Protein AF-A0A815I8A1-F1 (afdb_monomer)

Secondary structure (DSSP, 8-state):
-HHHHTS-HHHHHHHHHHHHHHHHHHHHHHHHTTHHHHHHHHHHHHHHHHHHHHHHHTTTEEE-S-S-TTS--S-EEEEESSS-HHHHHHHHHHTT----EEETTEEEE----

Solvent-accessible surface area (backbone atoms only — not comparable to full-atom values): 6586 Å² total; per-residue (Å²): 118,73,73,64,75,72,47,57,72,68,60,47,51,52,51,52,48,50,54,51,51,54,49,52,50,53,50,49,52,44,60,75,47,49,60,69,70,67,46,53,59,28,44,50,50,30,52,51,52,51,50,49,44,57,73,77,28,54,91,48,35,48,76,72,49,74,86,51,76,90,81,48,75,41,58,43,36,34,25,58,72,86,56,55,55,64,61,54,46,58,57,37,46,76,72,71,46,84,71,79,45,79,57,94,62,28,46,32,45,61,60,71,130

pLDDT: mean 78.59, std 10.75, range [48.28, 92.38]

InterPro domains:
  IPR015422 Pyridoxal phosphate-dependent transferase, small domain [G3DSA:3.90.1150.10] (11-113)

Foldseek 3Di:
DVVLVPDDPVVNVVVVVVVVVVVVVVVVVCVVVPVVNQQPPLLVVLLVVVVCCVVPPVVFKDWPDDNDSVPDGQKTKIAGDPDALVVVVVVCVVVVNDFDDDDPRITIDRDDD

Radius of gyration: 19.66 Å; Cα contacts (8 Å, |Δi|>4): 104; chains: 1; bounding box: 34×48×43 Å

Nearest PDB structures (foldseek):
  2hzp-assembly1_A-2  TM=7.944E-01  e=7.403E-04  Homo sapiens
  5i90-assembly1_B  TM=8.216E-01  e=5.546E-03  Pseudomonas aeruginosa PAO1
  7tlq-assembly1_B  TM=8.248E-01  e=2.250E-01  Lancefieldella parvula
  6kg1-assembly1_A  TM=7.774E-01  e=4.037E-01  Helicobacter pylori 26695
  7tlr-assembly1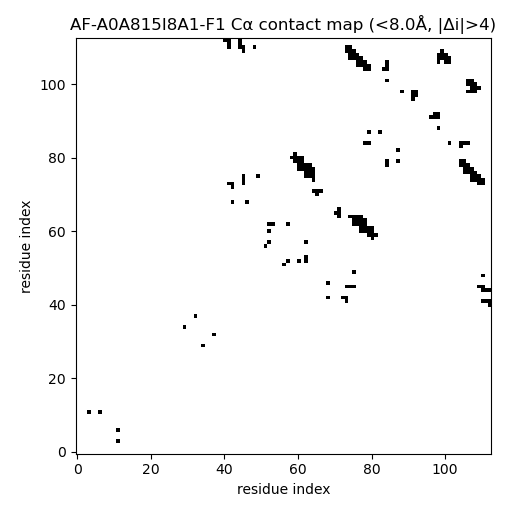_A  TM=8.158E-01  e=4.597E-01  Lancefieldella parvula

Mean predicted aligned error: 10.62 Å

Structure (mmCIF, N/CA/C/O backbone):
data_AF-A0A815I8A1-F1
#
_entry.id   AF-A0A815I8A1-F1
#
loop_
_atom_site.group_PDB
_atom_site.id
_atom_site.type_symbol
_atom_site.label_atom_id
_atom_site.label_alt_id
_atom_site.label_comp_id
_atom_site.label_asym_id
_atom_site.label_entity_id
_atom_site.label_seq_id
_atom_site.pdbx_PDB_ins_code
_atom_site.Cartn_x
_atom_site.Cartn_y
_atom_site.Cartn_z
_atom_site.occupancy
_atom_site.B_iso_or_equiv
_atom_site.auth_seq_id
_atom_site.auth_comp_id
_atom_site.auth_asym_id
_atom_site.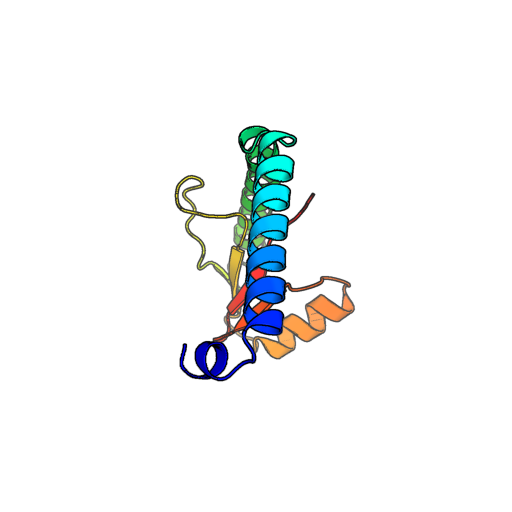auth_atom_id
_atom_site.pdbx_PDB_model_num
ATOM 1 N N . MET A 1 1 ? 2.713 -28.962 -8.884 1.00 53.31 1 MET A N 1
ATOM 2 C CA . MET A 1 1 ? 3.543 -29.606 -9.938 1.00 53.31 1 MET A CA 1
ATOM 3 C C . MET A 1 1 ? 2.897 -30.822 -10.615 1.00 53.31 1 MET A C 1
ATOM 5 O O . MET A 1 1 ? 3.268 -31.097 -11.751 1.00 53.31 1 MET A O 1
ATOM 9 N N . GLN A 1 2 ? 1.950 -31.542 -9.992 1.00 48.28 2 GLN A N 1
ATOM 10 C CA . GLN A 1 2 ? 1.308 -32.716 -10.619 1.00 48.28 2 GLN A CA 1
ATOM 11 C C . GLN A 1 2 ? 0.519 -32.379 -11.903 1.00 48.28 2 GLN A C 1
ATOM 13 O O . GLN A 1 2 ? 0.614 -33.121 -12.875 1.00 48.28 2 GLN A O 1
ATOM 18 N N . CYS A 1 3 ? -0.136 -31.214 -11.978 1.00 56.34 3 CYS A N 1
ATOM 19 C CA . CYS A 1 3 ? -0.921 -30.814 -13.156 1.00 56.34 3 CYS A CA 1
ATOM 20 C C . CYS A 1 3 ? -0.078 -30.494 -14.409 1.00 56.34 3 CYS A C 1
ATOM 22 O O . CYS A 1 3 ? -0.538 -30.710 -15.522 1.00 56.34 3 CYS A O 1
ATOM 24 N N . TYR A 1 4 ? 1.173 -30.037 -14.260 1.00 57.28 4 TYR A N 1
ATOM 25 C CA . TYR A 1 4 ? 2.042 -29.714 -15.406 1.00 57.28 4 TYR A CA 1
ATOM 26 C C . TYR A 1 4 ? 2.550 -30.974 -16.118 1.00 57.28 4 TYR A C 1
ATOM 28 O O . TYR A 1 4 ? 2.641 -31.009 -17.341 1.00 57.28 4 TYR A O 1
ATOM 36 N N . ARG A 1 5 ? 2.843 -32.042 -15.361 1.00 64.50 5 ARG A N 1
ATOM 37 C CA . ARG A 1 5 ? 3.311 -33.323 -15.919 1.00 64.50 5 ARG A CA 1
ATOM 38 C C . ARG A 1 5 ? 2.209 -34.099 -16.649 1.00 64.50 5 ARG A C 1
ATOM 40 O O . ARG A 1 5 ? 2.537 -34.933 -17.485 1.00 64.50 5 ARG A O 1
ATOM 47 N N . ALA A 1 6 ? 0.940 -33.794 -16.378 1.00 72.06 6 ALA A N 1
ATOM 48 C CA . ALA A 1 6 ? -0.214 -34.408 -17.036 1.00 72.06 6 ALA A CA 1
ATOM 49 C C . ALA A 1 6 ? -0.513 -33.831 -18.438 1.00 72.06 6 ALA A C 1
ATOM 51 O O . ALA A 1 6 ? -1.246 -34.447 -19.205 1.00 72.06 6 ALA A O 1
ATOM 52 N N . LEU A 1 7 ? 0.060 -32.676 -18.800 1.00 71.12 7 LEU A N 1
ATOM 53 C CA . LEU A 1 7 ? -0.207 -32.024 -20.087 1.00 71.12 7 LEU A CA 1
ATOM 54 C C . LEU A 1 7 ? 0.558 -32.682 -21.250 1.00 71.12 7 LEU A C 1
ATOM 56 O O . LEU A 1 7 ? 1.706 -33.091 -21.060 1.00 71.12 7 LEU A O 1
ATOM 60 N N . PRO A 1 8 ? -0.004 -32.725 -22.472 1.00 81.75 8 PRO A N 1
ATOM 61 C CA . PRO A 1 8 ? 0.700 -33.155 -23.679 1.00 81.75 8 PRO A CA 1
ATOM 62 C C . PRO A 1 8 ? 2.034 -32.419 -23.879 1.00 81.75 8 PRO A C 1
ATOM 64 O O . PRO A 1 8 ? 2.152 -31.220 -23.622 1.00 81.75 8 PRO A O 1
ATOM 67 N N . HIS A 1 9 ? 3.048 -33.119 -24.400 1.00 77.25 9 HIS A N 1
ATOM 68 C CA . HIS A 1 9 ? 4.413 -32.590 -24.552 1.00 77.25 9 HIS A CA 1
ATOM 69 C C . HIS A 1 9 ? 4.482 -31.246 -25.307 1.00 77.25 9 HIS A C 1
ATOM 71 O O . HIS A 1 9 ? 5.276 -30.379 -24.943 1.00 77.25 9 HIS A O 1
ATOM 77 N N . LYS A 1 10 ? 3.623 -31.046 -26.317 1.00 77.56 10 LYS A N 1
ATOM 78 C CA . LYS A 1 10 ? 3.532 -29.799 -27.094 1.00 77.56 10 LYS A CA 1
ATOM 79 C C . LYS A 1 10 ? 3.080 -28.604 -26.239 1.00 77.56 10 LYS A C 1
ATOM 81 O O . LYS A 1 10 ? 3.757 -27.583 -26.236 1.00 77.56 10 LYS A O 1
ATOM 86 N N . GLN A 1 11 ? 2.023 -28.772 -25.442 1.00 71.00 11 GLN A N 1
ATOM 87 C CA . GLN A 1 11 ? 1.506 -27.727 -24.545 1.00 71.00 11 GLN A CA 1
ATOM 88 C C . GLN A 1 11 ? 2.500 -27.380 -23.429 1.00 71.00 11 GLN A C 1
ATOM 90 O O . GLN A 1 11 ? 2.650 -26.216 -23.072 1.00 71.00 11 GLN A O 1
ATOM 95 N N . ARG A 1 12 ? 3.250 -28.365 -22.914 1.00 73.25 12 ARG A N 1
ATOM 96 C CA . ARG A 1 12 ? 4.330 -28.100 -21.943 1.00 73.25 12 ARG A CA 1
ATOM 97 C C . ARG A 1 12 ? 5.438 -27.228 -22.534 1.00 73.25 12 ARG A C 1
ATOM 99 O O . ARG A 1 12 ? 5.907 -26.312 -21.868 1.00 73.25 12 ARG A O 1
ATOM 106 N N . ARG A 1 13 ? 5.841 -27.488 -23.784 1.00 70.69 13 ARG A N 1
ATOM 107 C CA . ARG A 1 13 ? 6.827 -26.661 -24.500 1.00 70.69 13 ARG A CA 1
ATOM 108 C C . ARG A 1 13 ? 6.321 -25.243 -24.747 1.00 70.69 13 ARG A C 1
ATOM 110 O O . ARG A 1 13 ? 7.082 -24.309 -24.547 1.00 70.69 13 ARG A O 1
ATOM 117 N N . GLU A 1 14 ? 5.063 -25.080 -25.142 1.00 70.25 14 GLU A N 1
ATOM 118 C CA . GLU A 1 14 ? 4.458 -23.756 -25.339 1.00 70.25 14 GLU A CA 1
ATOM 119 C C . GLU A 1 14 ? 4.426 -22.953 -24.032 1.00 70.25 14 GLU A C 1
ATOM 121 O O . GLU A 1 14 ? 4.886 -21.818 -24.015 1.00 70.25 14 GLU A O 1
ATOM 126 N N . ILE A 1 15 ? 4.007 -23.559 -22.915 1.00 66.69 15 ILE A N 1
ATOM 127 C CA . ILE A 1 15 ? 4.026 -22.908 -21.594 1.00 66.69 15 ILE A CA 1
ATOM 128 C C . ILE A 1 15 ? 5.457 -22.535 -21.184 1.00 66.69 15 ILE A C 1
ATOM 130 O O . ILE A 1 15 ? 5.695 -21.406 -20.763 1.00 66.69 15 ILE A O 1
ATOM 134 N N . ALA A 1 16 ? 6.419 -23.451 -21.329 1.00 67.50 16 ALA A N 1
ATOM 135 C CA . ALA A 1 16 ? 7.820 -23.181 -21.003 1.00 67.50 16 ALA A CA 1
ATOM 136 C C . ALA A 1 16 ? 8.406 -22.043 -21.856 1.00 67.50 16 ALA A C 1
ATOM 138 O O . ALA A 1 16 ? 9.104 -21.179 -21.327 1.00 67.50 16 ALA A O 1
ATOM 139 N N . ASN A 1 17 ? 8.074 -22.004 -23.148 1.00 70.31 17 ASN A N 1
ATOM 140 C CA . ASN A 1 17 ? 8.480 -20.933 -24.053 1.00 70.31 17 ASN A CA 1
ATOM 141 C C . ASN A 1 17 ? 7.836 -19.596 -23.666 1.00 70.31 17 ASN A C 1
ATOM 143 O O . ASN A 1 17 ? 8.533 -18.587 -23.644 1.00 70.31 17 ASN A O 1
ATOM 147 N N . THR A 1 18 ? 6.552 -19.578 -23.296 1.00 71.25 18 THR A N 1
ATOM 148 C CA . THR A 1 18 ? 5.879 -18.369 -22.800 1.00 71.25 18 THR A CA 1
ATOM 149 C C . THR A 1 18 ? 6.550 -17.848 -21.532 1.00 71.25 18 THR A C 1
ATOM 151 O O . THR A 1 18 ? 6.887 -16.671 -21.484 1.00 71.25 18 THR A O 1
ATOM 154 N N . PHE A 1 19 ? 6.830 -18.712 -20.548 1.00 65.94 19 PHE A N 1
ATOM 155 C CA . PHE A 1 19 ? 7.547 -18.327 -19.324 1.00 65.94 19 PHE A CA 1
ATOM 156 C C . PHE A 1 19 ? 8.944 -17.767 -19.616 1.00 65.94 19 PHE A C 1
ATOM 158 O O . PHE A 1 19 ? 9.352 -16.763 -19.026 1.00 65.94 19 PHE A O 1
ATOM 165 N N . TYR A 1 20 ? 9.676 -18.394 -20.537 1.00 70.38 20 TYR A N 1
ATOM 166 C CA . TYR A 1 20 ? 10.997 -17.939 -20.959 1.00 70.38 20 TYR A CA 1
ATOM 167 C C . TYR A 1 20 ? 10.931 -16.555 -21.622 1.00 70.38 20 TYR A C 1
ATOM 169 O O . TYR A 1 20 ? 11.663 -15.649 -21.227 1.00 70.38 20 TYR A O 1
ATOM 177 N N . ILE A 1 21 ? 9.989 -16.354 -22.548 1.00 68.31 21 ILE A N 1
ATOM 178 C CA . ILE A 1 21 ? 9.768 -15.075 -23.233 1.00 68.31 21 ILE A CA 1
ATOM 179 C C . ILE A 1 21 ? 9.353 -13.985 -22.238 1.00 68.31 21 ILE A C 1
ATOM 181 O O . ILE A 1 21 ? 9.942 -12.907 -22.246 1.00 68.31 21 ILE A O 1
ATOM 185 N N . THR A 1 22 ? 8.408 -14.255 -21.329 1.00 65.31 22 THR A N 1
ATOM 186 C CA . THR A 1 22 ? 8.001 -13.278 -20.304 1.00 65.31 22 THR A CA 1
ATOM 187 C C . THR A 1 22 ? 9.155 -12.907 -19.377 1.00 65.31 22 THR A C 1
ATOM 189 O O . THR A 1 22 ? 9.279 -11.749 -18.992 1.00 65.31 22 THR A O 1
ATOM 192 N N . THR A 1 23 ? 10.035 -13.861 -19.056 1.00 67.31 23 THR A N 1
ATOM 193 C CA . THR A 1 23 ? 11.211 -13.609 -18.209 1.00 67.31 23 THR A CA 1
ATOM 194 C C . THR A 1 23 ? 12.226 -12.721 -18.928 1.00 67.31 23 THR A C 1
ATOM 196 O O . THR A 1 23 ? 12.714 -11.759 -18.343 1.00 67.31 23 THR A O 1
ATOM 199 N N . ILE A 1 24 ? 12.498 -12.981 -20.212 1.00 72.31 24 ILE A N 1
ATOM 200 C CA . ILE A 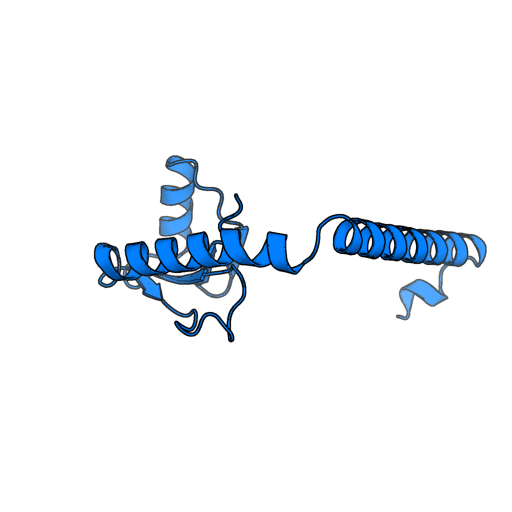1 24 ? 13.385 -12.143 -21.032 1.00 72.31 24 ILE A CA 1
ATOM 201 C C . ILE A 1 24 ? 12.836 -10.724 -21.159 1.00 72.31 24 ILE A C 1
ATOM 203 O O . ILE A 1 24 ? 13.598 -9.773 -20.998 1.00 72.31 24 ILE A O 1
ATOM 207 N N . ILE A 1 25 ? 11.532 -10.575 -21.412 1.00 70.62 25 ILE A N 1
ATOM 208 C CA . ILE A 1 25 ? 10.875 -9.266 -21.506 1.00 70.62 25 ILE A CA 1
ATOM 209 C C . ILE A 1 25 ? 10.999 -8.510 -20.177 1.00 70.62 25 ILE A C 1
ATOM 211 O O . ILE A 1 25 ? 11.383 -7.345 -20.181 1.00 70.62 25 ILE A O 1
ATOM 215 N N . LEU A 1 26 ? 10.744 -9.166 -19.040 1.00 65.19 26 LEU A N 1
ATOM 216 C CA . LEU A 1 26 ? 10.888 -8.554 -17.714 1.00 65.19 26 LEU A CA 1
ATOM 217 C C . LEU A 1 26 ? 12.325 -8.095 -17.434 1.00 65.19 26 LEU A C 1
ATOM 219 O O . LEU A 1 26 ? 12.515 -6.997 -16.912 1.00 65.19 26 LEU A O 1
ATOM 223 N N . ILE A 1 27 ? 13.326 -8.898 -17.807 1.00 71.94 27 ILE A N 1
ATOM 224 C CA . ILE A 1 27 ? 14.743 -8.527 -17.686 1.00 71.94 27 ILE A CA 1
ATOM 225 C C . ILE A 1 27 ? 15.050 -7.319 -18.576 1.00 71.94 27 ILE A C 1
ATOM 227 O O . ILE A 1 27 ? 15.583 -6.334 -18.079 1.00 71.94 27 ILE A O 1
ATOM 231 N N . HIS A 1 28 ? 14.640 -7.335 -19.847 1.00 67.56 28 HIS A N 1
ATOM 232 C CA . HIS A 1 28 ? 14.907 -6.233 -20.778 1.00 67.56 28 HIS A CA 1
ATOM 233 C C . HIS A 1 28 ? 14.220 -4.931 -20.360 1.00 67.56 28 HIS A C 1
ATOM 235 O O . HIS A 1 28 ? 14.827 -3.871 -20.456 1.00 67.56 28 HIS A O 1
ATOM 241 N N . ILE A 1 29 ? 12.983 -4.988 -19.858 1.00 63.56 29 ILE A N 1
ATOM 242 C CA . ILE A 1 29 ? 12.293 -3.811 -19.311 1.00 63.56 29 ILE A CA 1
ATOM 243 C C . ILE A 1 29 ? 13.040 -3.291 -18.074 1.00 63.56 29 ILE A C 1
ATOM 245 O O . ILE A 1 29 ? 13.243 -2.087 -17.944 1.00 63.56 29 ILE A O 1
ATOM 249 N N . SER A 1 30 ? 13.500 -4.187 -17.197 1.00 61.41 30 SER A N 1
ATOM 250 C CA . SER A 1 30 ? 14.261 -3.828 -15.990 1.00 61.41 30 SER A CA 1
ATOM 251 C C . SER A 1 30 ? 15.661 -3.275 -16.290 1.00 61.41 30 SER A C 1
ATOM 253 O O . SER A 1 30 ? 16.193 -2.489 -15.512 1.00 61.41 30 SER A O 1
ATOM 255 N N . GLU A 1 31 ? 16.286 -3.689 -17.392 1.00 67.31 31 GLU A N 1
ATOM 256 C CA . GLU A 1 31 ? 17.579 -3.167 -17.847 1.00 67.31 31 GLU A CA 1
ATOM 257 C C . GLU A 1 31 ? 17.423 -1.835 -18.587 1.00 67.31 31 GLU A C 1
ATOM 259 O O . GLU A 1 31 ? 18.191 -0.901 -18.344 1.00 67.31 31 GLU A O 1
ATOM 264 N N . ALA A 1 32 ? 16.410 -1.730 -19.455 1.00 59.28 32 ALA A N 1
ATOM 265 C CA . ALA A 1 32 ? 16.082 -0.508 -20.185 1.00 59.28 32 ALA A CA 1
ATOM 266 C C . ALA A 1 32 ? 15.682 0.619 -19.229 1.00 59.28 32 ALA A C 1
ATOM 268 O O . ALA A 1 32 ? 16.077 1.770 -19.417 1.00 59.28 32 ALA A O 1
ATOM 269 N N . ILE A 1 33 ? 14.943 0.280 -18.173 1.00 60.16 33 ILE A N 1
ATOM 270 C CA . ILE A 1 33 ? 14.604 1.204 -17.107 1.00 60.16 33 ILE A CA 1
ATOM 271 C C . ILE A 1 33 ? 15.526 0.916 -15.927 1.00 60.16 33 ILE A C 1
ATOM 273 O O . ILE A 1 33 ? 15.196 0.103 -15.070 1.00 60.16 33 ILE A O 1
ATOM 277 N N . ARG A 1 34 ? 16.692 1.575 -15.870 1.00 61.31 34 ARG A N 1
ATOM 278 C CA . ARG A 1 34 ? 17.653 1.420 -14.763 1.00 61.31 34 ARG A CA 1
ATOM 279 C C . ARG A 1 34 ? 16.911 1.350 -13.425 1.00 61.31 34 ARG A C 1
ATOM 281 O O . ARG A 1 34 ? 16.358 2.350 -12.975 1.00 61.31 34 ARG A O 1
ATOM 288 N N . LEU A 1 35 ? 16.944 0.188 -12.769 1.00 58.44 35 LEU A N 1
ATOM 289 C CA . LEU A 1 35 ? 16.198 -0.098 -11.531 1.00 58.44 35 LEU A CA 1
ATOM 290 C C . LEU A 1 35 ? 16.389 0.961 -10.431 1.00 58.44 35 LEU A C 1
ATOM 292 O O . LEU A 1 35 ? 15.500 1.187 -9.617 1.00 58.44 35 LEU A O 1
ATOM 296 N N . TYR A 1 36 ? 17.536 1.642 -10.423 1.00 56.47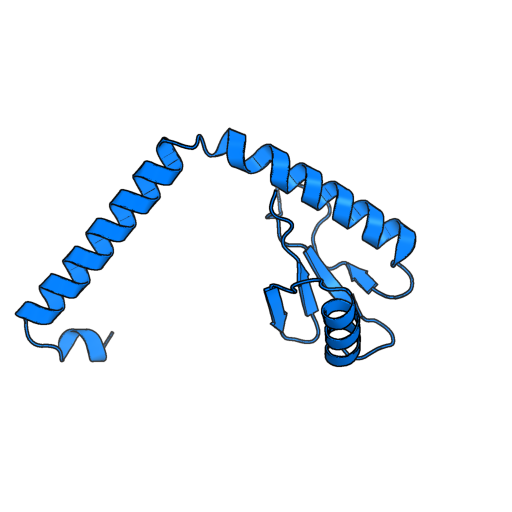 36 TYR A N 1
ATOM 297 C CA . TYR A 1 36 ? 17.817 2.759 -9.522 1.00 56.47 36 TYR A CA 1
ATOM 298 C C . TYR A 1 36 ? 16.940 3.993 -9.776 1.00 56.47 36 TYR A C 1
ATOM 300 O O . TYR A 1 36 ? 16.496 4.614 -8.814 1.00 56.47 36 TYR A O 1
ATOM 308 N N . GLN A 1 37 ? 16.663 4.325 -11.039 1.00 60.62 37 GLN A N 1
ATOM 309 C CA . GLN A 1 37 ? 15.803 5.451 -11.420 1.00 60.62 37 GLN A CA 1
ATOM 310 C C . GLN A 1 37 ? 14.330 5.157 -11.102 1.00 60.62 37 GLN A C 1
ATOM 312 O O . GLN A 1 37 ? 13.624 6.038 -10.628 1.00 60.62 37 GLN A O 1
ATOM 317 N N . LEU A 1 38 ? 13.894 3.898 -11.244 1.00 60.72 38 LEU A N 1
ATOM 318 C CA . LEU A 1 38 ? 12.552 3.466 -10.825 1.00 60.72 38 LEU A CA 1
ATOM 319 C C . LEU A 1 38 ? 12.353 3.456 -9.315 1.00 60.72 38 LEU A C 1
ATOM 321 O O . LEU A 1 38 ? 11.218 3.491 -8.854 1.00 60.72 38 LEU A O 1
ATOM 325 N N . ARG A 1 39 ? 13.425 3.334 -8.528 1.00 67.50 39 ARG A N 1
ATOM 326 C CA . ARG A 1 39 ? 13.298 3.148 -7.082 1.00 67.50 39 ARG A CA 1
ATOM 327 C C . ARG A 1 39 ? 13.215 4.472 -6.329 1.00 67.50 39 ARG A C 1
ATOM 329 O O . ARG A 1 39 ? 12.556 4.519 -5.295 1.00 67.50 39 ARG A O 1
ATOM 336 N N . SER A 1 40 ? 13.856 5.538 -6.811 1.00 73.31 40 SER A N 1
ATOM 337 C CA . SER A 1 40 ? 13.937 6.801 -6.068 1.00 73.31 40 SER A CA 1
ATOM 338 C C . SER A 1 40 ? 12.593 7.521 -5.948 1.00 73.31 40 SER A C 1
ATOM 340 O O . SER A 1 40 ? 12.224 7.910 -4.843 1.00 73.31 40 SER A O 1
ATOM 342 N N . GLU A 1 41 ? 11.836 7.668 -7.038 1.00 77.81 41 GLU A N 1
ATOM 343 C CA . GLU A 1 41 ? 10.586 8.447 -7.020 1.00 77.81 41 GLU A CA 1
ATOM 344 C C . GLU A 1 41 ? 9.470 7.769 -6.210 1.00 77.81 41 GLU A C 1
ATOM 346 O O . GLU A 1 41 ? 8.930 8.404 -5.298 1.00 77.81 41 GLU A O 1
ATOM 351 N N . PRO A 1 42 ? 9.169 6.471 -6.411 1.00 82.12 42 PRO A N 1
ATOM 352 C CA . PRO A 1 42 ? 8.150 5.794 -5.621 1.00 82.12 42 PRO A CA 1
ATOM 353 C C . PRO A 1 42 ? 8.524 5.702 -4.140 1.00 82.12 42 PRO A C 1
ATOM 355 O O . PRO A 1 42 ? 7.642 5.777 -3.289 1.00 82.12 42 PRO A O 1
ATOM 358 N N . LEU A 1 43 ? 9.813 5.586 -3.790 1.00 83.38 43 LEU A N 1
ATOM 359 C CA . LEU A 1 43 ? 10.244 5.611 -2.387 1.00 83.38 43 LEU A CA 1
ATOM 360 C C . LEU A 1 43 ? 10.010 6.974 -1.729 1.00 83.38 43 LEU A C 1
ATOM 362 O O . LEU A 1 43 ? 9.591 7.007 -0.569 1.00 83.38 43 LEU A O 1
ATOM 366 N N . ILE A 1 44 ? 10.260 8.075 -2.445 1.00 84.12 44 ILE A N 1
ATOM 367 C CA . ILE A 1 44 ? 9.983 9.435 -1.959 1.00 84.12 44 ILE A CA 1
ATOM 368 C C . ILE A 1 44 ? 8.476 9.623 -1.767 1.00 84.12 44 ILE A C 1
ATOM 370 O O . ILE A 1 44 ? 8.054 10.057 -0.695 1.00 84.12 44 ILE A O 1
ATOM 374 N N . LEU A 1 45 ? 7.660 9.228 -2.750 1.00 84.12 45 LEU A N 1
ATOM 375 C CA . LEU A 1 45 ? 6.197 9.269 -2.645 1.00 84.12 45 LEU A CA 1
ATOM 376 C C . LEU A 1 45 ? 5.690 8.419 -1.476 1.00 84.12 45 LEU A C 1
ATOM 378 O O . LEU A 1 45 ? 4.853 8.870 -0.697 1.00 84.12 45 LEU A O 1
ATOM 382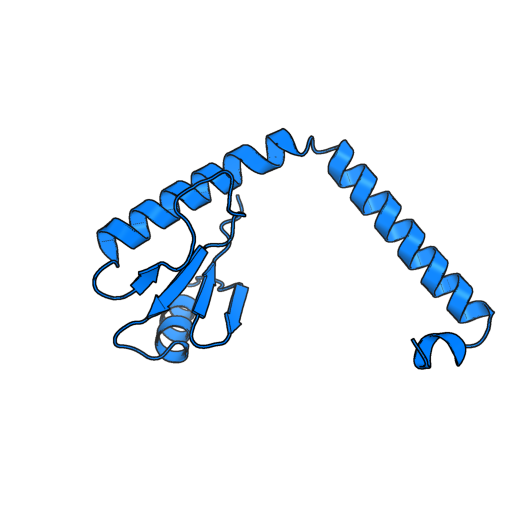 N N . THR A 1 46 ? 6.250 7.224 -1.296 1.00 88.12 46 THR A N 1
ATOM 383 C CA . THR A 1 46 ? 5.939 6.341 -0.163 1.00 88.12 46 THR A CA 1
ATOM 384 C C . THR A 1 46 ? 6.308 7.003 1.164 1.00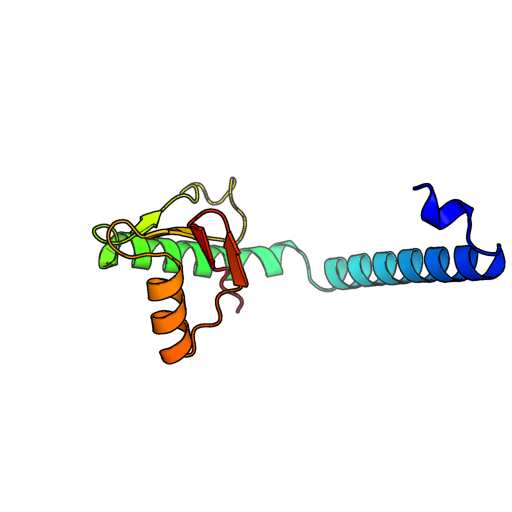 88.12 46 THR A C 1
ATOM 386 O O . THR A 1 46 ? 5.506 7.014 2.093 1.00 88.12 46 THR A O 1
ATOM 389 N N . GLN A 1 47 ? 7.495 7.608 1.270 1.00 86.69 47 GLN A N 1
ATOM 390 C CA . GLN A 1 47 ? 7.913 8.323 2.480 1.00 86.69 47 GLN A CA 1
ATOM 391 C C . GLN A 1 47 ? 6.979 9.499 2.790 1.00 86.69 47 GLN A C 1
ATOM 393 O O . GLN A 1 47 ? 6.626 9.715 3.951 1.00 86.69 47 GLN A O 1
ATOM 398 N N . TYR A 1 48 ? 6.576 10.248 1.764 1.00 86.50 48 TYR A N 1
ATOM 399 C CA . TYR A 1 48 ? 5.663 11.374 1.905 1.00 86.50 48 TYR A CA 1
ATOM 400 C C . TYR A 1 48 ? 4.266 10.920 2.339 1.00 86.50 48 TYR A C 1
ATOM 402 O O . TYR A 1 48 ? 3.728 11.444 3.313 1.00 86.50 48 TYR A O 1
ATOM 410 N N . LEU A 1 49 ? 3.709 9.893 1.695 1.00 86.19 49 LEU A N 1
ATOM 411 C CA . LEU A 1 49 ? 2.421 9.319 2.076 1.00 86.19 49 LEU A CA 1
ATOM 412 C C . LEU A 1 49 ? 2.457 8.790 3.517 1.00 86.19 49 LEU A C 1
ATOM 414 O O . LEU A 1 49 ? 1.547 9.058 4.299 1.00 86.19 49 LEU A O 1
ATOM 418 N N . GLN A 1 50 ? 3.542 8.122 3.910 1.00 86.56 50 GLN A N 1
ATOM 419 C CA . GLN A 1 50 ? 3.729 7.653 5.281 1.00 86.56 50 GLN A CA 1
ATOM 420 C C . GLN A 1 50 ? 3.779 8.809 6.291 1.00 86.56 50 GLN A C 1
ATOM 422 O O . GLN A 1 50 ? 3.184 8.706 7.364 1.00 86.56 50 GLN A O 1
ATOM 427 N N . TYR A 1 51 ? 4.444 9.917 5.949 1.00 88.12 51 TYR A N 1
ATOM 428 C CA . TYR A 1 51 ? 4.446 11.136 6.760 1.00 88.12 51 TYR A CA 1
ATOM 429 C C . TYR A 1 51 ? 3.034 11.725 6.910 1.00 88.12 51 TYR A C 1
ATOM 431 O O . TYR A 1 51 ? 2.631 12.057 8.025 1.00 88.12 51 TYR A O 1
ATOM 439 N N . VAL A 1 52 ? 2.263 11.816 5.821 1.00 85.69 52 VAL A N 1
ATOM 440 C CA . VAL A 1 52 ? 0.886 12.339 5.848 1.00 85.69 52 VAL A CA 1
ATOM 441 C C . VAL A 1 52 ? -0.021 11.455 6.704 1.00 85.69 52 VAL A C 1
ATOM 443 O O . VAL A 1 52 ? -0.714 11.980 7.573 1.00 85.69 52 VAL A O 1
ATOM 446 N N . ILE A 1 53 ? 0.036 10.129 6.535 1.00 85.25 53 ILE A N 1
ATOM 447 C CA . ILE A 1 53 ? -0.733 9.170 7.346 1.00 85.25 53 ILE A CA 1
ATOM 448 C C . ILE A 1 53 ? -0.362 9.298 8.827 1.00 85.25 53 ILE A C 1
ATOM 450 O O . ILE A 1 53 ? -1.244 9.376 9.678 1.00 85.25 53 ILE A O 1
ATOM 454 N N . ALA A 1 54 ? 0.930 9.372 9.160 1.00 86.12 54 ALA A N 1
ATOM 455 C CA . ALA A 1 54 ? 1.364 9.533 10.547 1.00 86.12 54 ALA A CA 1
ATOM 456 C C . ALA A 1 54 ? 0.884 10.863 11.157 1.00 86.12 54 ALA A C 1
ATOM 458 O O . ALA A 1 54 ? 0.485 10.907 12.321 1.00 86.12 54 ALA A O 1
ATOM 459 N N . LYS A 1 55 ? 0.891 11.945 10.373 1.00 86.38 55 LYS A N 1
ATOM 460 C CA . LYS A 1 55 ? 0.496 13.278 10.837 1.00 86.38 55 LYS A CA 1
ATOM 461 C C . LYS A 1 55 ? -1.016 13.433 10.993 1.00 86.38 55 LYS A C 1
ATOM 463 O O . LYS A 1 55 ? -1.455 14.001 11.984 1.00 86.38 55 LYS A O 1
ATOM 468 N N . GLN A 1 56 ? -1.791 12.966 10.017 1.00 86.12 56 GLN A N 1
ATOM 469 C CA . GLN A 1 56 ? -3.232 13.228 9.929 1.00 86.12 56 GLN A CA 1
ATOM 470 C C . GLN A 1 56 ? -4.083 12.078 10.466 1.00 86.12 56 GLN A C 1
ATOM 472 O O . GLN A 1 56 ? -5.209 12.292 10.897 1.00 86.12 56 GLN A O 1
ATOM 477 N N . CYS A 1 57 ? -3.555 10.854 10.446 1.00 84.56 57 CYS A N 1
ATOM 478 C CA . CYS A 1 57 ? -4.336 9.648 10.697 1.00 84.56 57 CYS A CA 1
ATOM 479 C C . CYS A 1 57 ? -3.790 8.804 11.853 1.00 84.56 57 CYS A C 1
ATOM 481 O O . CYS A 1 57 ? -4.290 7.706 12.056 1.00 84.56 57 CYS A O 1
ATOM 483 N N . SER A 1 58 ? -2.812 9.265 12.641 1.00 83.31 58 SER A N 1
ATOM 484 C CA . SER A 1 58 ? -2.255 8.472 13.759 1.00 83.31 58 SER A CA 1
ATOM 485 C C . SER A 1 58 ? -3.293 8.065 14.813 1.00 83.31 58 SER A C 1
ATOM 487 O O . SER A 1 58 ? -3.142 7.022 15.456 1.00 83.31 58 SER A O 1
ATOM 489 N N . GLY A 1 59 ? -4.365 8.845 14.974 1.00 84.69 59 GLY A N 1
ATOM 490 C CA . GLY A 1 59 ? -5.506 8.504 15.830 1.00 84.69 59 GLY A CA 1
ATOM 491 C C . GLY A 1 59 ? -6.401 7.398 15.262 1.00 84.69 59 GLY A C 1
ATOM 492 O O . GLY A 1 59 ? -6.957 6.626 16.030 1.00 84.69 59 GLY A O 1
ATOM 493 N N . THR A 1 60 ? -6.469 7.256 13.937 1.00 86.50 60 THR A N 1
ATOM 494 C CA . THR A 1 60 ? -7.475 6.432 13.237 1.00 86.50 60 THR A CA 1
ATOM 495 C C . THR A 1 60 ? -6.870 5.204 12.548 1.00 86.50 60 THR A C 1
ATOM 497 O O . THR A 1 60 ? -7.520 4.167 12.435 1.00 86.50 60 THR A O 1
ATOM 500 N N . LEU A 1 61 ? -5.608 5.294 12.122 1.00 87.94 61 LEU A N 1
ATOM 501 C CA . LEU A 1 61 ? -4.841 4.260 11.434 1.00 87.94 61 LEU A CA 1
ATOM 502 C C . LEU A 1 61 ? -3.579 3.919 12.238 1.00 87.94 61 LEU A C 1
ATOM 504 O O . LEU A 1 61 ? -2.806 4.788 12.642 1.00 87.94 61 LEU A O 1
ATOM 508 N N . ALA A 1 62 ? -3.344 2.630 12.454 1.00 90.38 62 ALA A N 1
ATOM 509 C CA . ALA A 1 62 ? -2.063 2.100 12.895 1.00 90.38 62 ALA A CA 1
ATOM 510 C C . ALA A 1 62 ? -1.196 1.796 11.667 1.00 90.38 62 ALA A C 1
ATOM 512 O O . ALA A 1 62 ? -1.582 0.995 10.815 1.00 90.38 62 ALA A O 1
ATOM 513 N N . ASN A 1 63 ? -0.024 2.422 11.575 1.00 88.06 63 ASN A N 1
ATOM 514 C CA . ASN A 1 63 ? 0.935 2.129 10.515 1.00 88.06 63 ASN A CA 1
ATOM 515 C C . ASN A 1 63 ? 1.741 0.870 10.864 1.00 88.06 63 ASN A C 1
ATOM 517 O O . ASN A 1 63 ? 2.331 0.794 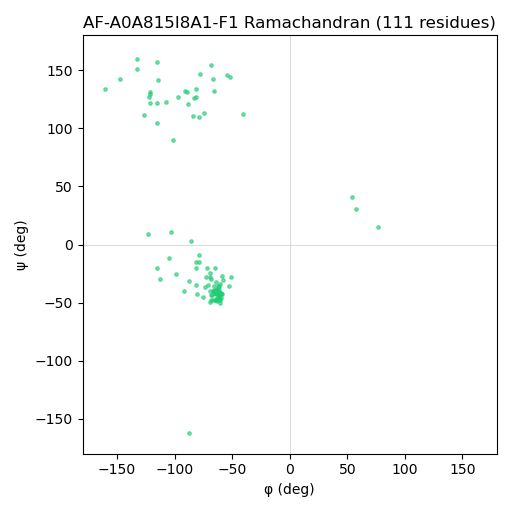11.940 1.00 88.06 63 ASN A O 1
ATOM 521 N N . LEU A 1 64 ? 1.763 -0.101 9.951 1.00 89.25 64 LEU A N 1
ATOM 522 C CA . LEU A 1 64 ? 2.469 -1.374 10.105 1.00 89.25 64 LEU A CA 1
ATOM 523 C C . LEU A 1 64 ? 3.757 -1.439 9.270 1.00 89.25 64 LEU A C 1
ATOM 525 O O . LEU A 1 64 ? 4.560 -2.351 9.449 1.00 89.25 64 LEU A O 1
ATOM 529 N N . THR A 1 65 ? 3.967 -0.494 8.351 1.00 89.56 65 THR A N 1
ATOM 530 C CA . THR A 1 65 ? 5.175 -0.439 7.522 1.00 89.56 65 THR A CA 1
ATOM 531 C C . THR A 1 65 ? 6.325 0.212 8.289 1.00 89.56 65 THR A C 1
ATOM 533 O O . THR A 1 65 ? 6.165 1.279 8.885 1.00 89.56 65 THR A O 1
ATOM 536 N N . THR A 1 66 ? 7.510 -0.406 8.229 1.00 86.56 66 THR A N 1
ATOM 537 C CA . THR A 1 66 ? 8.744 0.150 8.809 1.00 86.56 66 THR A CA 1
ATOM 538 C C . THR A 1 66 ? 9.039 1.561 8.285 1.00 86.56 66 THR A C 1
ATOM 540 O O . THR A 1 66 ? 8.733 1.913 7.142 1.00 86.56 66 THR A O 1
ATOM 543 N N . THR A 1 67 ? 9.619 2.406 9.132 1.00 83.50 67 THR A N 1
ATOM 544 C CA . THR A 1 67 ? 10.047 3.759 8.755 1.00 83.50 67 THR A CA 1
ATOM 545 C C . THR A 1 67 ? 11.403 3.767 8.057 1.00 83.50 67 THR A C 1
ATOM 547 O O . THR A 1 67 ? 11.740 4.775 7.443 1.00 83.50 67 THR A O 1
ATOM 550 N N . ASP A 1 68 ? 12.163 2.670 8.130 1.00 85.50 68 ASP A N 1
ATOM 551 C CA . ASP A 1 68 ? 13.448 2.536 7.445 1.00 85.50 68 ASP A CA 1
ATOM 552 C C . ASP A 1 68 ? 13.225 2.319 5.931 1.00 85.50 68 ASP A C 1
ATOM 554 O O . ASP A 1 68 ? 12.703 1.271 5.532 1.00 85.50 68 ASP A O 1
ATOM 558 N N . PRO A 1 69 ? 13.618 3.277 5.065 1.00 79.69 69 PRO A N 1
ATOM 559 C CA . PRO A 1 69 ? 13.431 3.174 3.620 1.00 79.69 69 PRO A CA 1
ATOM 560 C C . PRO A 1 69 ? 14.234 2.031 2.978 1.00 79.69 69 PRO A C 1
ATOM 562 O O . PRO A 1 69 ? 13.879 1.586 1.886 1.00 79.69 69 PRO A O 1
ATOM 565 N N . PHE A 1 70 ? 15.287 1.528 3.631 1.00 82.62 70 PHE A N 1
ATOM 566 C CA . PHE A 1 70 ? 16.078 0.401 3.132 1.00 82.62 70 PHE A CA 1
ATOM 567 C C . PHE A 1 70 ? 15.431 -0.955 3.430 1.00 82.62 70 PHE A C 1
ATOM 569 O O . PHE A 1 70 ? 15.721 -1.933 2.740 1.00 82.62 70 PHE A O 1
ATOM 576 N N . GLN A 1 71 ? 14.524 -1.010 4.408 1.00 84.19 71 GLN A N 1
ATOM 577 C CA . GLN A 1 71 ? 13.837 -2.231 4.841 1.00 84.19 71 GLN A CA 1
ATOM 578 C C . GLN A 1 71 ? 12.393 -2.335 4.333 1.00 84.19 71 GLN A C 1
ATOM 580 O O . GLN A 1 71 ?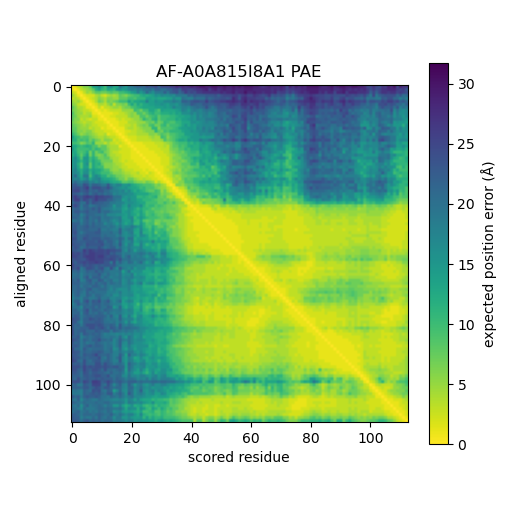 11.642 -3.205 4.775 1.00 84.19 71 GLN A O 1
ATOM 585 N N . ARG A 1 72 ? 11.977 -1.468 3.403 1.00 82.25 72 ARG A N 1
ATOM 586 C CA . ARG A 1 72 ? 10.620 -1.483 2.840 1.00 82.25 72 ARG A CA 1
ATOM 587 C C . ARG A 1 72 ? 10.592 -1.391 1.320 1.00 82.25 72 ARG A C 1
ATOM 589 O O . ARG A 1 72 ? 11.536 -0.931 0.678 1.00 82.25 72 ARG A O 1
ATOM 596 N N . SER A 1 73 ? 9.467 -1.828 0.760 1.00 85.38 73 SER A N 1
ATOM 597 C CA . SER A 1 73 ? 9.086 -1.555 -0.624 1.00 85.38 73 SER A CA 1
ATOM 598 C C . SER A 1 73 ? 8.325 -0.223 -0.713 1.00 85.38 73 SER A C 1
ATOM 600 O O . SER A 1 73 ? 8.372 0.603 0.199 1.00 85.38 73 SER A O 1
ATOM 602 N N . THR A 1 74 ? 7.611 -0.006 -1.812 1.00 87.56 74 THR A N 1
ATOM 603 C CA . THR A 1 74 ? 6.688 1.121 -1.981 1.00 87.56 74 THR A CA 1
ATOM 604 C C . THR A 1 74 ? 5.348 0.904 -1.276 1.00 87.56 74 THR A C 1
ATOM 606 O O . THR A 1 74 ? 4.540 1.815 -1.178 1.00 87.56 74 THR A O 1
ATOM 609 N N . GLN A 1 75 ? 5.080 -0.293 -0.755 1.00 90.00 75 GLN A N 1
ATOM 610 C CA . GLN A 1 75 ? 3.795 -0.598 -0.139 1.00 90.00 75 GLN A CA 1
ATOM 611 C C . GLN A 1 75 ? 3.730 -0.118 1.318 1.00 90.00 75 GLN A C 1
ATOM 613 O O . GLN A 1 75 ? 4.522 -0.523 2.175 1.00 90.00 75 GLN A O 1
ATOM 618 N N . ILE A 1 76 ? 2.706 0.672 1.628 1.00 88.94 76 ILE A N 1
ATOM 619 C CA . ILE A 1 76 ? 2.303 1.034 2.984 1.00 88.94 76 ILE A CA 1
ATOM 620 C C . ILE A 1 76 ? 1.177 0.111 3.422 1.00 88.94 76 ILE A C 1
ATOM 622 O O . ILE A 1 76 ? 0.172 -0.025 2.735 1.00 88.94 76 ILE A O 1
ATOM 626 N N . SER A 1 77 ? 1.357 -0.513 4.578 1.00 91.88 77 SER A N 1
ATOM 627 C CA . SER A 1 77 ? 0.370 -1.352 5.241 1.00 91.88 77 SER A CA 1
ATOM 628 C C . SER A 1 77 ? -0.152 -0.590 6.450 1.00 91.88 77 SER A C 1
ATOM 630 O O . SER A 1 77 ? 0.628 -0.173 7.306 1.00 91.88 77 SER A O 1
ATOM 632 N N . SER A 1 78 ? -1.459 -0.372 6.520 1.00 89.62 78 SER A N 1
ATOM 633 C CA . SER A 1 78 ? -2.103 0.310 7.645 1.00 89.62 78 SER A CA 1
ATOM 634 C C . SER A 1 78 ? -3.326 -0.464 8.114 1.00 89.62 78 SER A C 1
ATOM 636 O O . SER A 1 78 ? -3.954 -1.169 7.333 1.00 89.62 78 SER A O 1
ATOM 638 N N . ARG A 1 79 ? -3.660 -0.346 9.397 1.00 92.38 79 ARG A N 1
ATOM 639 C CA . ARG A 1 79 ? -4.833 -0.981 10.004 1.00 92.38 79 ARG A CA 1
ATOM 640 C C . ARG A 1 79 ? -5.737 0.082 10.628 1.00 92.38 79 ARG A C 1
ATOM 642 O O . ARG A 1 79 ? -5.232 0.867 11.432 1.00 92.38 79 ARG A O 1
ATOM 649 N N . PRO A 1 80 ? -7.039 0.127 10.308 1.00 91.50 80 PRO A N 1
ATOM 650 C CA . PRO A 1 80 ? -7.978 0.992 11.010 1.00 91.50 80 PRO A CA 1
ATOM 651 C C . PRO A 1 80 ? -8.162 0.550 12.462 1.00 91.50 80 PRO A C 1
ATOM 653 O O . PRO A 1 80 ? -8.134 -0.638 12.773 1.00 91.50 80 PRO A O 1
ATOM 656 N N . LYS A 1 81 ? -8.295 1.525 13.364 1.00 91.06 81 LYS A N 1
ATOM 657 C CA . LYS A 1 81 ? -8.440 1.279 14.807 1.00 91.06 81 LYS A CA 1
ATOM 658 C C . LYS A 1 81 ? -9.897 1.169 15.250 1.00 91.06 81 LYS A C 1
ATOM 660 O O . LYS A 1 81 ? -10.204 0.343 16.100 1.00 91.06 81 LYS A O 1
ATOM 665 N N . GLU A 1 82 ? -10.763 2.015 14.698 1.00 91.81 82 GLU A N 1
ATOM 666 C CA . GLU A 1 82 ? -12.138 2.205 15.191 1.00 91.81 82 GLU A CA 1
ATOM 667 C C . GLU A 1 82 ? -13.214 1.767 14.194 1.00 91.81 82 GLU A C 1
ATOM 669 O O . GLU A 1 82 ? -14.348 1.504 14.584 1.00 91.81 82 GLU A O 1
ATOM 674 N N . ILE A 1 83 ? -12.865 1.674 12.910 1.00 89.25 83 ILE A N 1
ATOM 675 C CA . ILE A 1 83 ? -13.774 1.261 11.839 1.00 89.25 83 ILE A CA 1
ATOM 676 C C . ILE A 1 83 ? -13.303 -0.051 11.226 1.00 89.25 83 ILE A C 1
ATOM 678 O O . ILE A 1 83 ? -12.122 -0.398 11.286 1.00 89.25 83 ILE A O 1
ATOM 682 N N . THR A 1 84 ? -14.228 -0.778 10.609 1.00 90.44 84 THR A N 1
ATOM 683 C CA . THR A 1 84 ? -13.876 -1.985 9.860 1.00 90.44 84 THR A CA 1
ATOM 684 C C . THR A 1 84 ? -13.082 -1.631 8.606 1.00 90.44 84 THR A C 1
ATOM 686 O O . THR A 1 84 ? -13.220 -0.545 8.035 1.00 90.44 84 THR A O 1
ATOM 689 N N . ILE A 1 85 ? -12.266 -2.577 8.141 1.00 90.00 85 ILE A N 1
ATOM 690 C CA . ILE A 1 85 ? -11.496 -2.406 6.908 1.00 90.00 85 ILE A CA 1
ATOM 691 C C . ILE A 1 85 ? -12.394 -2.178 5.686 1.00 90.00 85 ILE A C 1
ATOM 693 O O . ILE A 1 85 ? -12.046 -1.385 4.816 1.00 90.00 85 ILE A O 1
ATOM 697 N N . GLN A 1 86 ? -13.576 -2.804 5.666 1.00 88.44 86 GLN A N 1
ATOM 698 C CA . GLN A 1 86 ? -14.556 -2.633 4.599 1.00 88.44 86 GLN A CA 1
ATOM 699 C C . GLN A 1 86 ? -15.141 -1.216 4.588 1.00 88.44 86 GLN A C 1
ATOM 701 O O . GLN A 1 86 ? -15.201 -0.597 3.537 1.00 88.44 86 GLN A O 1
ATOM 706 N N . GLN A 1 87 ? -15.487 -0.658 5.753 1.00 89.75 87 GLN A N 1
ATOM 707 C CA . GLN A 1 87 ? -15.961 0.730 5.839 1.00 89.75 87 GLN A CA 1
ATOM 708 C C . GLN A 1 87 ? -14.903 1.722 5.348 1.00 89.75 87 GLN A C 1
ATOM 710 O O . GLN A 1 87 ? -15.228 2.650 4.615 1.00 89.75 87 GLN A O 1
ATOM 715 N N . LEU A 1 88 ? -13.635 1.520 5.726 1.00 87.50 88 LEU A N 1
ATOM 716 C CA . LEU A 1 88 ? -12.540 2.351 5.226 1.00 87.50 88 LEU A CA 1
ATOM 717 C C . LEU A 1 88 ? -12.411 2.241 3.701 1.00 87.50 88 LEU A C 1
ATOM 719 O O . LEU A 1 88 ? -12.253 3.256 3.030 1.00 87.50 88 LEU A O 1
ATOM 723 N N . HIS A 1 89 ? -12.483 1.023 3.164 1.00 86.31 89 HIS A N 1
ATOM 724 C CA . HIS A 1 89 ? -12.411 0.776 1.728 1.00 86.31 89 HIS A CA 1
ATOM 725 C C . HIS A 1 89 ? -13.532 1.472 0.961 1.00 86.31 89 HIS A C 1
ATOM 727 O O . HIS A 1 89 ? -13.245 2.203 0.020 1.00 86.31 89 HIS A O 1
ATOM 733 N N . ASP A 1 90 ? -14.781 1.298 1.393 1.00 88.62 90 ASP A N 1
ATOM 734 C CA . ASP A 1 90 ? -15.947 1.870 0.721 1.00 88.62 90 ASP A CA 1
ATOM 735 C C . ASP A 1 90 ? -15.875 3.409 0.694 1.00 88.62 90 ASP A C 1
ATOM 737 O O . ASP A 1 90 ? -16.223 4.036 -0.306 1.00 88.62 90 ASP A O 1
ATOM 741 N N . GLU A 1 91 ? -15.387 4.042 1.767 1.00 86.81 91 GLU A N 1
ATOM 742 C CA . GLU A 1 91 ? -15.165 5.494 1.800 1.00 86.81 91 GLU A CA 1
ATOM 743 C C . GLU A 1 91 ? -14.014 5.936 0.884 1.00 86.81 91 GLU A C 1
ATOM 745 O O . GLU A 1 91 ? -14.121 6.949 0.193 1.00 86.81 91 GLU A O 1
ATOM 750 N N . MET A 1 92 ? -12.922 5.172 0.830 1.00 84.31 92 MET A N 1
ATOM 751 C CA . MET A 1 92 ? -11.802 5.453 -0.073 1.00 84.31 92 MET A CA 1
ATOM 752 C C . MET A 1 92 ? -12.200 5.298 -1.547 1.00 84.31 92 MET A C 1
ATOM 754 O O . MET A 1 92 ? -11.841 6.142 -2.370 1.00 84.31 92 MET A O 1
ATOM 758 N N . GLU A 1 93 ? -12.996 4.282 -1.875 1.00 85.81 93 GLU A N 1
ATOM 759 C CA . GLU A 1 93 ? -13.502 4.031 -3.225 1.00 85.81 93 GLU A CA 1
ATOM 760 C C . GLU A 1 93 ? -14.433 5.158 -3.700 1.00 85.81 93 GLU A C 1
ATOM 762 O O . GLU A 1 93 ? -14.285 5.643 -4.824 1.00 85.81 93 GLU A O 1
ATOM 767 N N . LYS A 1 94 ? -15.317 5.673 -2.831 1.00 84.94 94 LYS A N 1
ATOM 768 C CA . LYS A 1 94 ? -16.157 6.856 -3.128 1.00 84.94 94 LYS A CA 1
ATOM 769 C C . LYS A 1 94 ? -15.338 8.099 -3.477 1.00 84.94 94 LYS A C 1
ATOM 771 O O . LYS A 1 94 ? -15.797 8.941 -4.246 1.00 84.94 94 LYS A O 1
ATOM 776 N N . LEU A 1 95 ? -14.138 8.219 -2.913 1.00 81.94 95 LEU A N 1
ATOM 777 C CA . LEU A 1 95 ? -13.199 9.308 -3.185 1.00 81.94 95 LEU A CA 1
ATOM 778 C C . LEU A 1 95 ? -12.315 9.040 -4.418 1.00 81.94 95 LEU A C 1
ATOM 780 O O . LEU A 1 95 ? -11.441 9.848 -4.728 1.00 81.94 95 LEU A O 1
ATOM 784 N N . GLY A 1 96 ? -12.530 7.925 -5.124 1.00 80.62 96 GLY A N 1
ATOM 785 C CA . GLY A 1 96 ? -11.756 7.526 -6.299 1.00 80.62 96 GLY A CA 1
ATOM 786 C C . GLY A 1 96 ? -10.379 6.947 -5.969 1.00 80.62 96 GLY A C 1
ATOM 787 O O . GLY A 1 96 ? -9.532 6.848 -6.857 1.00 80.62 96 GLY A O 1
ATOM 788 N N . VAL A 1 97 ? -10.125 6.578 -4.710 1.00 79.81 97 VAL A N 1
ATOM 789 C CA . VAL A 1 97 ? -8.856 5.972 -4.306 1.00 79.81 97 VAL A CA 1
ATOM 790 C C . VAL A 1 97 ? -8.902 4.474 -4.576 1.00 79.81 97 VAL A C 1
ATOM 792 O O . VAL A 1 97 ? -9.597 3.725 -3.894 1.00 79.81 97 VAL A O 1
ATOM 795 N N . VAL A 1 98 ? -8.112 4.029 -5.553 1.00 76.50 98 VAL A N 1
ATOM 796 C CA . VAL A 1 98 ? -7.964 2.604 -5.858 1.00 76.50 98 VAL A CA 1
ATOM 797 C C . VAL A 1 98 ? -7.015 1.968 -4.848 1.00 76.50 98 VAL A C 1
ATOM 799 O O . VAL A 1 98 ? -5.808 2.220 -4.842 1.00 76.50 98 VAL A O 1
ATOM 802 N N . VAL A 1 99 ? -7.574 1.133 -3.981 1.00 73.81 99 VAL A N 1
ATOM 803 C CA . VAL A 1 99 ? -6.825 0.354 -2.997 1.00 73.81 99 VAL A CA 1
ATOM 804 C C . VAL A 1 99 ? -6.428 -0.982 -3.616 1.00 73.81 99 VAL A C 1
ATOM 806 O O . VAL A 1 99 ? -7.247 -1.670 -4.214 1.00 73.81 99 VAL A O 1
ATOM 809 N N . ILE A 1 100 ? -5.153 -1.350 -3.480 1.00 67.19 100 ILE A N 1
ATOM 810 C CA . ILE A 1 100 ? -4.569 -2.478 -4.220 1.00 67.19 100 ILE A CA 1
ATOM 811 C C . ILE A 1 100 ? -4.898 -3.819 -3.562 1.00 67.19 100 ILE A C 1
ATOM 813 O O . ILE A 1 100 ? -5.035 -4.826 -4.253 1.00 67.19 100 ILE A O 1
ATOM 817 N N . ASP A 1 101 ? -4.978 -3.857 -2.229 1.00 78.50 101 ASP A N 1
ATOM 818 C CA . ASP A 1 101 ? -5.143 -5.111 -1.501 1.00 78.50 101 ASP A CA 1
ATOM 819 C C . ASP A 1 101 ? -5.689 -4.893 -0.082 1.00 78.50 101 ASP A C 1
ATOM 821 O O . ASP A 1 101 ? -5.202 -4.040 0.669 1.00 78.50 101 ASP A O 1
ATOM 825 N N . ILE A 1 102 ? -6.685 -5.707 0.273 1.00 81.25 102 ILE A N 1
ATOM 826 C CA . ILE A 1 102 ? -7.307 -5.773 1.595 1.00 81.25 102 ILE A CA 1
ATOM 827 C C . ILE A 1 102 ? -7.266 -7.216 2.069 1.00 81.25 102 ILE A C 1
ATOM 829 O O . ILE A 1 102 ? -7.951 -8.083 1.527 1.00 81.25 102 ILE A O 1
ATOM 833 N N . ARG A 1 103 ? -6.463 -7.468 3.103 1.00 83.56 103 ARG A N 1
ATOM 834 C CA . ARG A 1 103 ? -6.330 -8.779 3.750 1.00 83.56 103 ARG A CA 1
ATOM 835 C C . ARG A 1 103 ? -6.050 -8.591 5.235 1.00 83.56 103 ARG A C 1
ATOM 837 O O . ARG A 1 103 ? -5.302 -7.688 5.595 1.00 83.56 103 ARG A O 1
ATOM 844 N N . ASP A 1 104 ? -6.619 -9.450 6.077 1.00 85.88 104 ASP A N 1
ATOM 845 C CA . ASP A 1 104 ? -6.327 -9.521 7.520 1.00 85.88 104 ASP A CA 1
ATOM 846 C C . ASP A 1 104 ? -6.494 -8.181 8.275 1.00 85.88 104 ASP A C 1
ATOM 848 O O . ASP A 1 104 ? -5.658 -7.807 9.106 1.00 85.88 104 ASP A O 1
ATOM 852 N N . ASP A 1 105 ? -7.551 -7.427 7.947 1.00 89.06 105 ASP A N 1
ATOM 853 C CA . ASP A 1 105 ? -7.827 -6.073 8.462 1.00 89.06 105 ASP A CA 1
ATOM 854 C C . ASP A 1 105 ? -6.698 -5.062 8.202 1.00 89.06 105 ASP A C 1
ATOM 856 O O . ASP A 1 105 ? -6.456 -4.135 8.981 1.00 89.06 105 ASP A O 1
ATOM 860 N N . ILE A 1 106 ? -5.966 -5.249 7.104 1.00 90.56 106 ILE A N 1
ATOM 861 C CA . ILE A 1 106 ? -4.887 -4.369 6.668 1.00 90.56 106 ILE A CA 1
ATOM 862 C C . ILE A 1 106 ? -5.217 -3.842 5.280 1.00 90.56 106 ILE A C 1
ATOM 864 O O . ILE A 1 106 ? -5.487 -4.608 4.354 1.00 90.56 106 ILE A O 1
ATOM 868 N N . ILE A 1 107 ? -5.120 -2.523 5.136 1.00 89.25 107 ILE A N 1
ATOM 869 C CA . ILE A 1 107 ? -5.137 -1.843 3.851 1.00 89.25 107 ILE A CA 1
ATOM 870 C C . ILE A 1 107 ? -3.706 -1.698 3.343 1.00 89.25 107 ILE A C 1
ATOM 872 O O . ILE A 1 107 ? -2.810 -1.283 4.088 1.00 89.25 107 ILE A O 1
ATOM 876 N N . ARG A 1 108 ? -3.485 -2.044 2.074 1.00 90.06 108 ARG A N 1
ATOM 877 C CA . ARG A 1 108 ? -2.194 -1.893 1.401 1.00 90.06 108 ARG A CA 1
ATOM 878 C C . ARG A 1 108 ? -2.303 -0.887 0.269 1.00 90.06 108 ARG A C 1
ATOM 880 O O . ARG A 1 108 ? -3.079 -1.060 -0.669 1.00 90.06 108 ARG A O 1
ATOM 887 N N . ILE A 1 109 ? -1.489 0.156 0.364 1.00 86.62 109 ILE A N 1
ATOM 888 C CA . ILE A 1 109 ? -1.425 1.247 -0.605 1.00 86.62 109 ILE A CA 1
ATOM 889 C C . ILE A 1 109 ? -0.000 1.290 -1.137 1.00 86.62 109 ILE A C 1
ATOM 891 O O . ILE A 1 109 ? 0.938 1.443 -0.359 1.00 86.62 109 ILE A O 1
ATOM 895 N N . ALA A 1 110 ? 0.175 1.151 -2.445 1.00 86.94 110 ALA A N 1
ATOM 896 C CA . ALA A 1 110 ? 1.462 1.358 -3.096 1.00 86.94 110 ALA A CA 1
ATOM 897 C C . ALA A 1 110 ? 1.321 2.564 -4.032 1.00 86.94 110 ALA A C 1
ATOM 899 O O . ALA A 1 110 ? 0.676 2.433 -5.072 1.00 86.94 110 ALA A O 1
ATOM 900 N N . PRO A 1 111 ? 1.855 3.744 -3.667 1.00 79.56 111 PRO A N 1
ATOM 901 C CA . PRO A 1 111 ? 1.835 4.886 -4.555 1.00 79.56 111 PRO A CA 1
ATOM 902 C C . PRO A 1 111 ? 2.713 4.580 -5.769 1.00 79.56 111 PRO A C 1
ATOM 904 O O . PRO A 1 111 ? 3.848 4.109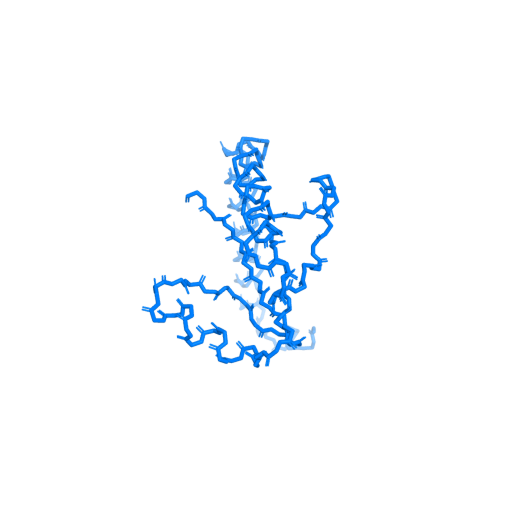 -5.644 1.00 79.56 111 PRO A O 1
ATOM 907 N N . VAL A 1 112 ? 2.156 4.853 -6.939 1.00 76.38 112 VAL A N 1
ATOM 908 C CA . VAL A 1 112 ? 2.822 4.779 -8.238 1.00 76.38 112 VAL A CA 1
ATOM 909 C C . VAL A 1 112 ? 2.879 6.213 -8.785 1.00 76.38 112 VAL A C 1
ATOM 911 O O . VAL A 1 112 ? 1.932 6.959 -8.520 1.00 76.38 112 VAL A O 1
ATOM 914 N N . PRO A 1 113 ? 3.972 6.629 -9.452 1.00 63.91 113 PRO A N 1
ATOM 915 C CA . PRO A 1 113 ? 4.026 7.909 -10.157 1.00 63.91 113 PRO A CA 1
ATOM 916 C C . PRO A 1 113 ? 2.932 8.046 -11.222 1.00 63.91 113 PRO A C 1
ATOM 918 O O . PRO A 1 113 ? 2.521 7.001 -11.782 1.00 63.91 113 PRO A O 1
#

Organism: NCBI:txid1234261

Sequence (113 aa):
MQCYRALPHKQRREIANTFYITTIILIHISEAIRLYQLRSEPLILTQYLQYVIAKQCSGTLANLTTTDPFQRSTQISSRPKEITIQQLHDEMEKLGVVVIDIRDDIIRIAPVP